Protein AF-A0A9X7FY42-F1 (afdb_monomer_lite)

pLDDT: mean 88.27, std 8.25, range [62.69, 97.75]

Organism: Bacillus thuringiensis (NCBI:txid1428)

Foldseek 3Di:
DDPDDDDDDQADFFKWKWWWFAQVPRDIFIDIDTDHPCLCVVPVVVLVVCCVPPQAPPLCQQVRDDDRDDAGADPDGGGRHTDDMWMWGADNVGDIDTDDD

Radius of gyration: 15.85 Å; chains: 1; bounding box: 30×36×48 Å

Sequence (101 aa):
MSKYSLTKRPAVEGFKVTIVADSNDADYITTINTYTKSEFEDGIIDELIDLQENHSGHYELEKFHYDHLQIPYGDMDICHTLSSIDVEYTDAEGNVWDVVF

Structure (mmCIF, N/CA/C/O backbone):
data_AF-A0A9X7FY42-F1
#
_entry.id   AF-A0A9X7FY42-F1
#
loop_
_atom_site.group_PDB
_atom_site.id
_atom_site.type_symbol
_atom_site.label_atom_id
_atom_site.label_alt_id
_atom_site.label_comp_id
_atom_site.label_asym_id
_atom_site.label_entity_id
_atom_site.label_seq_id
_atom_site.pdbx_PDB_ins_code
_atom_site.Cartn_x
_atom_site.Cartn_y
_atom_site.Cartn_z
_atom_site.occupancy
_atom_site.B_iso_or_equiv
_atom_site.auth_seq_id
_atom_site.auth_comp_id
_atom_site.auth_asym_id
_atom_site.auth_atom_id
_atom_site.pdbx_PDB_model_num
ATOM 1 N N . MET A 1 1 ? 2.600 24.833 30.964 1.00 62.69 1 MET A N 1
ATOM 2 C CA . MET A 1 1 ? 1.476 24.365 30.125 1.00 62.69 1 MET A CA 1
ATOM 3 C C . MET A 1 1 ? 2.055 23.747 28.867 1.00 62.69 1 MET A C 1
ATOM 5 O O . MET A 1 1 ? 2.953 24.348 28.287 1.00 62.69 1 MET A O 1
ATOM 9 N N . SER A 1 2 ? 1.601 22.555 28.487 1.00 71.88 2 SER A N 1
ATOM 10 C CA . SER A 1 2 ? 2.023 21.910 27.239 1.00 71.88 2 SER A CA 1
ATOM 11 C C . SER A 1 2 ? 1.426 22.652 26.041 1.00 71.88 2 SER A C 1
ATOM 13 O O . SER A 1 2 ? 0.286 23.103 26.107 1.00 71.88 2 SER A O 1
ATOM 15 N N . LYS A 1 3 ? 2.192 22.789 24.950 1.00 93.19 3 LYS A N 1
ATOM 16 C CA . LYS A 1 3 ? 1.752 23.468 23.712 1.00 93.19 3 LYS A CA 1
ATOM 17 C C . LYS A 1 3 ? 0.710 22.672 22.909 1.00 93.19 3 LYS A C 1
ATOM 19 O O . LYS A 1 3 ? 0.247 23.154 21.884 1.00 93.19 3 LYS A O 1
ATOM 24 N N . TYR A 1 4 ? 0.375 21.463 23.348 1.00 93.06 4 TYR A N 1
ATOM 25 C CA . TYR A 1 4 ? -0.565 20.567 22.690 1.00 93.06 4 TYR A CA 1
ATOM 26 C C . TYR A 1 4 ? -1.287 19.699 23.723 1.00 93.06 4 TYR A C 1
ATOM 28 O O . TYR A 1 4 ? -0.793 19.489 24.837 1.00 93.06 4 TYR A O 1
ATOM 36 N N . SER A 1 5 ? -2.445 19.182 23.325 1.00 87.94 5 SER A N 1
ATOM 37 C CA . SER A 1 5 ? -3.172 18.120 24.011 1.00 87.94 5 SER A CA 1
ATOM 38 C C . SER A 1 5 ? -3.320 16.929 23.069 1.00 87.94 5 SER A C 1
ATOM 40 O O . SER A 1 5 ? -3.463 17.087 21.859 1.00 87.94 5 SER A O 1
ATOM 42 N N . LEU A 1 6 ? -3.257 15.727 23.634 1.00 92.19 6 LEU A N 1
ATOM 43 C CA . LEU A 1 6 ? -3.500 14.490 22.904 1.00 92.19 6 LEU A CA 1
ATOM 44 C C . LEU A 1 6 ? -4.943 14.063 23.151 1.00 92.19 6 LEU A C 1
ATOM 46 O O . LEU A 1 6 ? -5.441 14.134 24.275 1.00 92.19 6 LEU A O 1
ATOM 50 N N . THR A 1 7 ? -5.624 13.621 22.104 1.00 91.12 7 THR A N 1
ATOM 51 C CA . THR A 1 7 ? -6.970 13.057 22.209 1.00 91.12 7 THR A CA 1
ATOM 52 C C . THR A 1 7 ? -6.986 11.751 21.441 1.00 91.12 7 THR A C 1
ATOM 54 O O . THR A 1 7 ? -6.596 11.717 20.274 1.00 91.12 7 THR A O 1
ATOM 57 N N . LYS A 1 8 ? -7.405 10.671 22.106 1.00 88.06 8 LYS A N 1
ATOM 58 C CA . LYS A 1 8 ? -7.526 9.360 21.469 1.00 88.06 8 LYS A CA 1
ATOM 59 C C . LYS A 1 8 ? -8.621 9.433 20.403 1.00 88.06 8 LYS A C 1
ATOM 61 O O . LYS A 1 8 ? -9.726 9.888 20.694 1.00 88.06 8 LYS A O 1
ATOM 66 N N . ARG A 1 9 ? -8.308 8.996 19.185 1.00 84.56 9 ARG A N 1
ATOM 67 C CA . ARG A 1 9 ? -9.292 8.783 18.117 1.00 84.56 9 ARG A CA 1
ATOM 68 C C . ARG A 1 9 ? -9.665 7.299 18.055 1.00 84.56 9 ARG A C 1
ATOM 70 O O . ARG A 1 9 ? -8.843 6.473 18.461 1.00 84.56 9 ARG A O 1
ATOM 77 N N . PRO A 1 10 ? -10.889 6.959 17.618 1.00 82.19 10 PRO A N 1
ATOM 78 C CA . PRO A 1 10 ? -11.212 5.577 17.290 1.00 82.19 10 PRO A CA 1
ATOM 79 C C . PRO A 1 10 ? -10.275 5.086 16.184 1.00 82.19 10 PRO A C 1
ATOM 81 O O . PRO A 1 10 ? -9.870 5.874 15.324 1.00 82.19 10 PRO A O 1
ATOM 84 N N . ALA A 1 11 ? -9.921 3.806 16.242 1.00 84.94 11 ALA A N 1
ATOM 85 C CA . ALA A 1 11 ? -9.205 3.163 15.156 1.00 84.94 11 ALA A CA 1
ATOM 86 C C . ALA A 1 11 ? -10.089 3.126 13.906 1.00 84.94 11 ALA A C 1
ATOM 88 O O . ALA A 1 11 ? -11.317 3.058 14.005 1.00 84.94 11 ALA A O 1
ATOM 89 N N . VAL A 1 12 ? -9.452 3.214 12.745 1.00 87.25 12 VAL A N 1
ATOM 90 C CA . VAL A 1 12 ? -10.111 3.046 11.453 1.00 87.25 12 VAL A CA 1
ATOM 91 C C . VAL A 1 12 ? -9.655 1.698 10.932 1.00 87.25 12 VAL A C 1
ATOM 93 O O . VAL A 1 12 ? -8.468 1.525 10.677 1.00 87.25 12 VAL A O 1
ATOM 96 N N . GLU A 1 13 ? -10.586 0.752 10.841 1.00 94.50 13 GLU A N 1
ATOM 97 C CA . GLU A 1 13 ? -10.300 -0.562 10.276 1.00 94.50 13 GLU A CA 1
ATOM 98 C C . GLU A 1 13 ? -9.974 -0.423 8.786 1.00 94.50 13 GLU A C 1
ATOM 100 O O . GLU A 1 13 ? -10.688 0.277 8.061 1.00 94.50 13 GLU A O 1
ATOM 105 N N . GLY A 1 14 ? -8.907 -1.076 8.331 1.00 96.25 14 GLY A N 1
ATOM 106 C CA . GLY A 1 14 ? -8.515 -1.043 6.926 1.00 96.25 14 GLY A CA 1
ATOM 107 C C . GLY A 1 14 ? -7.036 -1.306 6.686 1.00 96.25 14 GLY A C 1
ATOM 108 O O . GLY A 1 14 ? -6.244 -1.444 7.619 1.00 96.25 14 GLY A O 1
ATOM 109 N N . PHE A 1 15 ? -6.688 -1.371 5.407 1.00 97.31 15 PHE A N 1
ATOM 110 C CA . PHE A 1 15 ? -5.342 -1.596 4.904 1.00 97.31 15 PHE A CA 1
ATOM 111 C C . PHE A 1 15 ? -4.728 -0.266 4.491 1.00 97.31 15 PHE A C 1
ATOM 113 O O . PHE A 1 15 ? -5.185 0.357 3.534 1.00 97.31 15 PHE A O 1
ATOM 120 N N . LYS A 1 16 ? -3.700 0.186 5.205 1.00 96.75 16 LYS A N 1
ATOM 121 C CA . LYS A 1 16 ? -2.883 1.329 4.811 1.00 96.75 16 LYS A CA 1
ATOM 122 C C . LYS A 1 16 ? -1.750 0.823 3.930 1.00 96.75 16 LYS A C 1
ATOM 124 O O . LYS A 1 16 ? -0.870 0.117 4.406 1.00 96.75 16 LYS A O 1
ATOM 129 N N . VAL A 1 17 ? -1.765 1.213 2.665 1.00 96.88 17 VAL A N 1
ATOM 130 C CA . VAL A 1 17 ? -0.733 0.875 1.685 1.00 96.88 17 VAL A CA 1
ATOM 131 C C . VAL A 1 17 ? 0.121 2.111 1.454 1.00 96.88 17 VAL A C 1
ATOM 133 O O . VAL A 1 17 ? -0.394 3.170 1.088 1.00 96.88 17 VAL A O 1
ATOM 136 N N . THR A 1 18 ? 1.422 1.967 1.670 1.00 96.62 18 THR A N 1
ATOM 137 C CA . THR A 1 18 ? 2.430 2.996 1.430 1.00 96.62 18 THR A CA 1
ATOM 138 C C . THR A 1 18 ? 3.353 2.528 0.317 1.00 96.62 18 THR A C 1
ATOM 140 O O . THR A 1 18 ? 4.032 1.514 0.452 1.00 96.62 18 THR A O 1
ATOM 143 N N . ILE A 1 19 ? 3.407 3.284 -0.775 1.00 94.25 19 ILE A N 1
ATOM 144 C CA . ILE A 1 19 ? 4.303 3.014 -1.902 1.00 94.25 19 ILE A CA 1
ATOM 145 C C . ILE A 1 19 ? 5.274 4.173 -2.019 1.00 94.25 19 ILE A C 1
ATOM 147 O O . ILE A 1 19 ? 4.855 5.328 -2.094 1.00 94.25 19 ILE A O 1
ATOM 151 N N . VAL A 1 20 ? 6.565 3.856 -2.050 1.00 93.38 20 VAL A N 1
ATOM 152 C CA . VAL A 1 20 ? 7.640 4.818 -2.297 1.00 93.38 20 VAL A CA 1
ATOM 153 C C . VAL A 1 20 ? 8.291 4.471 -3.624 1.00 93.38 20 VAL A C 1
ATOM 155 O O . VAL A 1 20 ? 8.685 3.322 -3.840 1.00 93.38 20 VAL A O 1
ATOM 158 N N . ALA A 1 21 ? 8.433 5.461 -4.496 1.00 92.00 21 ALA A N 1
ATOM 159 C CA . ALA A 1 21 ? 9.084 5.306 -5.788 1.00 92.00 21 ALA A CA 1
ATOM 160 C C . ALA A 1 21 ? 10.003 6.493 -6.099 1.00 92.00 21 ALA A C 1
ATOM 162 O O . ALA A 1 21 ? 9.813 7.582 -5.570 1.00 92.00 21 ALA A O 1
ATOM 163 N N . ASP A 1 22 ? 11.008 6.259 -6.936 1.00 89.31 22 ASP A N 1
ATOM 164 C CA . ASP A 1 22 ? 12.005 7.233 -7.386 1.00 89.31 22 ASP A CA 1
ATOM 165 C C . ASP A 1 22 ? 11.629 7.777 -8.773 1.00 89.31 22 ASP A C 1
ATOM 167 O O . ASP A 1 22 ? 11.327 7.011 -9.698 1.00 89.31 22 ASP A O 1
ATOM 171 N N . SER A 1 23 ? 11.675 9.102 -8.920 1.00 86.50 23 SER A N 1
ATOM 172 C CA . SER A 1 23 ? 11.469 9.821 -10.179 1.00 86.50 23 SER A CA 1
ATOM 173 C C . SER A 1 23 ? 12.693 9.801 -11.119 1.00 86.50 23 SER A C 1
ATOM 175 O O . SER A 1 23 ? 12.714 10.543 -12.100 1.00 86.50 23 SER A O 1
ATOM 177 N N . ASN A 1 24 ? 13.666 8.906 -10.884 1.00 84.00 24 ASN A N 1
ATOM 178 C CA . ASN A 1 24 ? 14.886 8.661 -11.681 1.00 84.00 24 ASN A CA 1
ATOM 179 C C . ASN A 1 24 ? 15.982 9.736 -11.558 1.00 84.00 24 ASN A C 1
ATOM 181 O O . ASN A 1 24 ? 16.952 9.763 -12.317 1.00 84.00 24 ASN A O 1
ATOM 185 N N . ASP A 1 25 ? 15.863 10.602 -10.566 1.00 84.50 25 ASP A N 1
ATOM 186 C CA . ASP A 1 25 ? 16.836 11.630 -10.198 1.00 84.50 25 ASP A CA 1
ATOM 187 C C . ASP A 1 25 ? 17.145 11.622 -8.692 1.00 84.50 25 ASP A C 1
ATOM 189 O O . ASP A 1 25 ? 17.807 12.532 -8.188 1.00 84.50 25 ASP A O 1
ATOM 193 N N . ALA A 1 26 ? 16.752 10.540 -8.007 1.00 83.56 26 ALA A N 1
ATOM 194 C CA . ALA A 1 26 ? 16.789 10.373 -6.561 1.00 83.56 26 ALA A CA 1
ATOM 195 C C . ALA A 1 26 ? 15.799 11.267 -5.793 1.00 83.56 26 ALA A C 1
ATOM 197 O O . ALA A 1 26 ? 15.932 11.396 -4.569 1.00 83.56 26 ALA A O 1
ATOM 198 N N . ASP A 1 27 ? 14.785 11.816 -6.472 1.00 88.31 27 ASP A N 1
ATOM 199 C CA . ASP A 1 27 ? 13.606 12.375 -5.821 1.00 88.31 27 ASP A CA 1
ATOM 200 C C . ASP A 1 27 ? 12.565 11.270 -5.577 1.00 88.31 27 ASP A C 1
ATOM 202 O O . ASP A 1 27 ? 11.990 10.679 -6.495 1.00 88.31 27 ASP A O 1
ATOM 206 N N . TYR A 1 28 ? 12.324 10.983 -4.295 1.00 90.50 28 TYR A N 1
ATOM 207 C CA . TYR A 1 28 ? 11.417 9.924 -3.853 1.00 90.50 28 TYR A CA 1
ATOM 208 C C . TYR A 1 28 ? 10.025 10.477 -3.557 1.00 90.50 28 TYR A C 1
ATOM 210 O O . TYR A 1 28 ? 9.864 11.411 -2.767 1.00 90.50 28 TYR A O 1
ATOM 218 N N . ILE A 1 29 ? 9.011 9.844 -4.137 1.00 91.69 29 ILE A N 1
ATOM 219 C CA . ILE A 1 29 ? 7.604 10.206 -3.994 1.00 91.69 29 ILE A CA 1
ATOM 220 C C . ILE A 1 29 ? 6.873 9.088 -3.266 1.00 91.69 29 ILE A C 1
ATOM 222 O O . ILE A 1 29 ? 7.011 7.907 -3.593 1.00 91.69 29 ILE A O 1
ATOM 226 N N . THR A 1 30 ? 6.069 9.480 -2.280 1.00 93.44 30 THR A N 1
ATOM 227 C CA . THR A 1 30 ? 5.306 8.560 -1.440 1.00 93.44 30 THR A CA 1
ATOM 228 C C . THR A 1 30 ? 3.815 8.731 -1.686 1.00 93.44 30 THR A C 1
A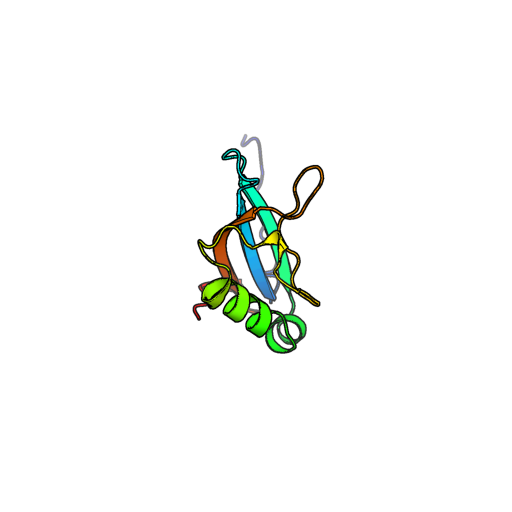TOM 230 O O . THR A 1 30 ? 3.283 9.831 -1.541 1.00 93.44 30 THR A O 1
ATOM 233 N N . THR A 1 31 ? 3.128 7.628 -1.972 1.00 94.19 31 THR A N 1
ATOM 234 C CA . THR A 1 31 ? 1.662 7.554 -1.948 1.00 94.19 31 THR A CA 1
ATOM 235 C C . THR A 1 31 ? 1.229 6.744 -0.736 1.00 94.19 31 THR A C 1
ATOM 237 O O . THR A 1 31 ? 1.788 5.682 -0.473 1.00 94.19 31 THR A O 1
ATOM 240 N N . ILE A 1 32 ? 0.252 7.258 0.015 1.00 95.25 32 ILE A N 1
ATOM 241 C CA . ILE A 1 32 ? -0.342 6.576 1.169 1.00 95.25 32 ILE A CA 1
ATOM 242 C C . ILE A 1 32 ? -1.845 6.548 0.959 1.00 95.25 32 ILE A C 1
ATOM 244 O O . ILE A 1 32 ? -2.486 7.597 1.010 1.00 95.25 32 ILE A O 1
ATOM 248 N N . ASN A 1 33 ? -2.394 5.352 0.785 1.00 95.31 33 ASN A N 1
ATOM 249 C CA . ASN A 1 33 ? -3.828 5.141 0.646 1.00 95.31 33 ASN A CA 1
ATOM 250 C C . ASN A 1 33 ? -4.337 4.166 1.699 1.00 95.31 33 ASN A C 1
ATOM 252 O O . ASN A 1 33 ? -3.596 3.334 2.216 1.00 95.31 33 ASN A O 1
ATOM 256 N N . THR A 1 34 ? -5.614 4.298 2.044 1.00 94.94 34 THR A N 1
ATOM 257 C CA . THR A 1 34 ? -6.294 3.381 2.958 1.00 94.94 34 THR A CA 1
ATOM 258 C C . THR A 1 34 ? -7.451 2.727 2.230 1.00 94.94 34 THR A C 1
ATOM 260 O O . THR A 1 34 ? -8.296 3.431 1.682 1.00 94.94 34 THR A O 1
ATOM 263 N N . TYR A 1 35 ? -7.487 1.401 2.263 1.00 95.69 35 TYR A N 1
ATOM 264 C CA . TYR A 1 35 ? -8.500 0.581 1.618 1.00 95.69 35 TYR A CA 1
ATOM 265 C C . TYR A 1 35 ? -9.308 -0.176 2.664 1.00 95.69 35 TYR A C 1
ATOM 267 O O . TYR A 1 35 ? -8.789 -0.606 3.700 1.00 95.69 35 TYR A O 1
ATOM 275 N N . THR A 1 36 ? -10.592 -0.363 2.393 1.00 95.75 36 THR A N 1
ATOM 276 C CA . THR A 1 36 ? -11.394 -1.341 3.125 1.00 95.75 36 THR A CA 1
ATOM 277 C C . THR A 1 36 ? -10.911 -2.755 2.811 1.00 95.75 36 THR A C 1
ATOM 279 O O . THR A 1 36 ? -10.222 -2.994 1.821 1.00 95.75 36 THR A O 1
ATOM 282 N N . LYS A 1 37 ? -11.313 -3.725 3.635 1.00 94.50 37 LYS A N 1
ATOM 283 C CA . LYS A 1 37 ? -11.000 -5.132 3.379 1.00 94.50 37 LYS A CA 1
ATOM 284 C C . LYS A 1 37 ? -11.500 -5.620 2.014 1.00 94.50 37 LYS A C 1
ATOM 286 O O . LYS A 1 37 ? -10.759 -6.317 1.338 1.00 94.50 37 LYS A O 1
ATOM 291 N N . SER A 1 38 ? -12.712 -5.225 1.608 1.00 95.38 38 SER A N 1
ATOM 292 C CA . SER A 1 38 ? -13.264 -5.608 0.298 1.00 95.38 38 SER A CA 1
ATOM 293 C C . SER A 1 38 ? -12.403 -5.061 -0.831 1.00 95.38 38 SER A C 1
ATOM 295 O O . SER A 1 38 ? -11.922 -5.831 -1.640 1.00 95.38 38 SER A O 1
ATOM 297 N N . GLU A 1 39 ? -12.120 -3.754 -0.837 1.00 95.69 39 GLU A N 1
ATOM 298 C CA . GLU A 1 39 ? -11.267 -3.144 -1.870 1.00 95.69 39 GLU A CA 1
ATOM 299 C C . GLU A 1 39 ? -9.875 -3.783 -1.910 1.00 95.69 39 GLU A C 1
ATOM 301 O O . GLU A 1 39 ? -9.317 -3.982 -2.987 1.00 95.69 39 GLU A O 1
ATOM 306 N N . PHE A 1 40 ? -9.328 -4.123 -0.737 1.00 95.88 40 PHE A N 1
ATOM 307 C CA . PHE A 1 40 ? -8.024 -4.760 -0.647 1.00 95.88 40 PHE A CA 1
ATOM 308 C C . PHE A 1 40 ? -8.013 -6.154 -1.293 1.00 95.88 40 PHE A C 1
ATOM 310 O O . PHE A 1 40 ? -7.147 -6.449 -2.115 1.00 95.88 40 PHE A O 1
ATOM 317 N N . GLU A 1 41 ? -8.993 -6.990 -0.940 1.00 94.31 41 GLU A N 1
ATOM 318 C CA . GLU A 1 41 ? -9.124 -8.372 -1.418 1.00 94.31 41 GLU A CA 1
ATOM 319 C C . GLU A 1 41 ? -9.662 -8.473 -2.858 1.00 94.31 41 GLU A C 1
ATOM 321 O O . GLU A 1 41 ? -9.384 -9.461 -3.528 1.00 94.31 41 GLU A O 1
ATOM 326 N N . ASP A 1 42 ? -10.403 -7.470 -3.345 1.00 93.88 42 ASP A N 1
ATOM 327 C CA . ASP A 1 42 ? -11.039 -7.485 -4.672 1.00 93.88 42 ASP A CA 1
ATOM 328 C C . ASP A 1 42 ? -10.074 -7.129 -5.822 1.00 93.88 42 ASP A C 1
ATOM 330 O O . ASP A 1 42 ? -10.424 -7.337 -6.984 1.00 93.88 42 ASP A O 1
ATOM 334 N N . GLY A 1 43 ? -8.874 -6.605 -5.535 1.00 90.31 43 GLY A N 1
ATOM 335 C CA . GLY A 1 43 ? -7.880 -6.349 -6.588 1.00 90.31 43 GLY A CA 1
ATOM 336 C C . GLY A 1 43 ? -6.586 -5.652 -6.163 1.00 90.31 43 GLY A C 1
ATOM 337 O O . GLY A 1 43 ? -5.558 -5.842 -6.807 1.00 90.31 43 GLY A O 1
ATOM 338 N N . ILE A 1 44 ? -6.583 -4.891 -5.061 1.00 95.00 44 ILE A N 1
ATOM 339 C CA . ILE A 1 44 ? -5.367 -4.186 -4.611 1.00 95.00 44 ILE A CA 1
ATOM 340 C C . ILE A 1 44 ? -4.248 -5.168 -4.248 1.00 95.00 44 ILE A C 1
ATOM 342 O O . ILE A 1 44 ? -3.095 -4.909 -4.579 1.00 95.00 44 ILE A O 1
ATOM 346 N N . IL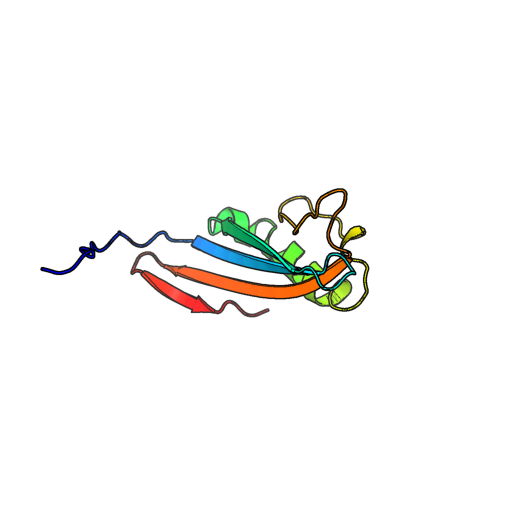E A 1 45 ? -4.560 -6.279 -3.569 1.00 95.75 45 ILE A N 1
ATOM 347 C CA . ILE A 1 45 ? -3.539 -7.261 -3.178 1.00 95.75 45 ILE A CA 1
ATOM 348 C C . ILE A 1 45 ? -2.848 -7.887 -4.395 1.00 95.75 45 ILE A C 1
ATOM 350 O O . ILE A 1 45 ? -1.627 -8.024 -4.388 1.00 95.75 45 ILE A O 1
ATOM 354 N N . ASP A 1 46 ? -3.599 -8.200 -5.449 1.00 93.81 46 ASP A N 1
ATOM 355 C CA . ASP A 1 46 ? -3.050 -8.808 -6.662 1.00 93.81 46 ASP A CA 1
ATOM 356 C C . ASP A 1 46 ? -2.132 -7.823 -7.399 1.00 93.81 46 ASP A C 1
ATOM 358 O O . ASP A 1 46 ? -1.027 -8.187 -7.801 1.00 93.81 46 ASP A O 1
ATOM 362 N N . GLU A 1 47 ? -2.541 -6.554 -7.501 1.00 93.81 47 GLU A N 1
ATOM 363 C CA . GLU A 1 47 ? -1.711 -5.491 -8.078 1.00 93.81 47 GLU A CA 1
ATOM 364 C C . GLU A 1 47 ? -0.444 -5.228 -7.250 1.00 93.81 47 GLU A C 1
ATOM 366 O O . GLU A 1 47 ? 0.622 -4.995 -7.814 1.00 93.81 47 GLU A O 1
ATOM 371 N N . LEU A 1 48 ? -0.515 -5.302 -5.917 1.00 93.56 48 LEU A N 1
ATOM 372 C CA . LEU A 1 48 ? 0.663 -5.155 -5.057 1.00 93.56 48 LEU A CA 1
ATOM 373 C C . LEU A 1 48 ? 1.653 -6.313 -5.208 1.00 93.56 48 LEU A C 1
ATOM 375 O O . LEU A 1 48 ? 2.863 -6.073 -5.215 1.00 93.56 48 LEU A O 1
ATOM 379 N N . ILE A 1 49 ? 1.155 -7.546 -5.339 1.00 92.06 49 ILE A N 1
ATOM 380 C CA . ILE A 1 49 ? 1.990 -8.726 -5.593 1.00 92.06 49 ILE A CA 1
ATOM 381 C C . ILE A 1 49 ? 2.680 -8.586 -6.954 1.00 92.06 49 ILE A C 1
ATOM 383 O O . ILE A 1 49 ? 3.901 -8.718 -7.024 1.00 92.06 49 ILE A O 1
ATOM 387 N N . ASP A 1 50 ? 1.940 -8.244 -8.014 1.00 89.19 50 ASP A N 1
ATOM 388 C CA . ASP A 1 50 ? 2.514 -8.033 -9.351 1.00 89.19 50 ASP A CA 1
ATOM 389 C C . ASP A 1 50 ? 3.575 -6.924 -9.343 1.00 89.19 50 ASP A C 1
ATOM 391 O O . ASP A 1 50 ? 4.677 -7.080 -9.876 1.00 89.19 50 ASP A O 1
ATOM 395 N N . LEU A 1 51 ? 3.286 -5.824 -8.646 1.00 88.62 51 LEU A N 1
ATOM 396 C CA . LEU A 1 51 ? 4.210 -4.711 -8.496 1.00 88.62 51 LEU A CA 1
ATOM 397 C C . LEU A 1 51 ? 5.516 -5.128 -7.797 1.00 88.62 51 LEU A C 1
ATOM 399 O O . LEU A 1 51 ? 6.605 -4.742 -8.233 1.00 88.62 51 LEU A O 1
ATOM 403 N N . GLN A 1 52 ? 5.426 -5.930 -6.734 1.00 87.69 52 GLN A N 1
ATOM 404 C CA . GLN A 1 52 ? 6.582 -6.432 -5.991 1.00 87.69 52 GLN A CA 1
ATOM 405 C C . GLN A 1 52 ? 7.389 -7.464 -6.787 1.00 87.69 52 GLN A C 1
ATOM 407 O O . GLN A 1 52 ? 8.620 -7.409 -6.776 1.00 87.69 52 GLN A O 1
ATOM 412 N N . GLU A 1 53 ? 6.729 -8.394 -7.475 1.00 87.25 53 GLU A N 1
ATOM 413 C CA . GLU A 1 53 ? 7.396 -9.499 -8.169 1.00 87.25 53 GLU A CA 1
ATOM 414 C C . GLU A 1 53 ? 7.966 -9.093 -9.532 1.00 87.25 53 GLU A C 1
ATOM 416 O O . GLU A 1 53 ? 9.061 -9.533 -9.887 1.00 87.25 53 GLU A O 1
ATOM 421 N N . ASN A 1 54 ? 7.255 -8.245 -10.281 1.00 82.00 54 ASN A N 1
ATOM 422 C CA . ASN A 1 54 ? 7.564 -7.976 -11.687 1.00 82.00 54 ASN A CA 1
ATOM 423 C C . ASN A 1 54 ? 8.102 -6.564 -11.948 1.00 82.00 54 ASN A C 1
ATOM 425 O O . ASN A 1 54 ? 8.799 -6.356 -12.941 1.00 82.00 54 ASN A O 1
ATOM 429 N N . HIS A 1 55 ? 7.842 -5.601 -11.058 1.00 77.62 55 HIS A N 1
ATOM 430 C CA . HIS A 1 55 ? 8.208 -4.194 -11.271 1.00 77.62 55 HIS A CA 1
ATOM 431 C C . HIS A 1 55 ? 9.187 -3.632 -10.226 1.00 77.62 55 HIS A C 1
ATOM 433 O O . HIS A 1 55 ? 9.674 -2.503 -10.376 1.00 77.62 55 HIS A O 1
ATOM 439 N N . SER A 1 56 ? 9.558 -4.410 -9.203 1.00 71.06 56 SER A N 1
ATOM 440 C CA . SER A 1 56 ? 10.590 -4.003 -8.247 1.00 71.06 56 SER A CA 1
ATOM 441 C C . SER A 1 56 ? 11.985 -4.030 -8.893 1.00 71.06 56 SER A C 1
ATOM 443 O O . SER A 1 56 ? 12.425 -5.023 -9.464 1.00 71.06 56 SER A O 1
ATOM 445 N N . GLY A 1 57 ? 12.700 -2.900 -8.859 1.00 66.56 57 GLY A N 1
ATOM 446 C CA . GLY A 1 57 ? 14.095 -2.818 -9.320 1.00 66.56 57 GLY A CA 1
ATOM 447 C C . GLY A 1 57 ? 14.337 -2.773 -10.838 1.00 66.56 57 GLY A C 1
ATOM 448 O O . GLY A 1 57 ? 15.498 -2.750 -11.250 1.00 66.56 57 GLY A O 1
ATOM 449 N N . HIS A 1 58 ? 13.293 -2.719 -11.673 1.00 65.88 58 HIS A N 1
ATOM 450 C CA . HIS A 1 58 ? 13.432 -2.782 -13.135 1.00 65.88 58 HIS A CA 1
ATOM 451 C C . HIS A 1 58 ? 13.322 -1.440 -13.886 1.00 65.88 58 HIS A C 1
ATOM 453 O O . HIS A 1 58 ? 13.406 -1.459 -15.106 1.00 65.88 58 HIS A O 1
ATOM 459 N N . TYR A 1 59 ? 13.213 -0.282 -13.213 1.00 64.19 59 TYR A N 1
ATOM 460 C CA . TYR A 1 59 ? 12.980 1.035 -13.859 1.00 64.19 59 TYR A CA 1
ATOM 461 C C . TYR A 1 59 ? 11.759 1.043 -14.807 1.00 64.19 59 TYR A C 1
ATOM 463 O O . TYR A 1 59 ? 11.736 1.741 -15.818 1.00 64.19 59 TYR A O 1
ATOM 471 N N . GLU A 1 60 ? 10.757 0.214 -14.517 1.00 72.25 60 GLU A N 1
ATOM 472 C CA . GLU A 1 60 ? 9.601 -0.026 -15.386 1.00 72.25 60 GLU A CA 1
ATOM 473 C C . GLU A 1 60 ? 8.278 0.191 -14.650 1.00 72.25 60 GLU A C 1
ATOM 475 O O . GLU A 1 60 ? 7.241 -0.329 -15.060 1.00 72.25 60 GLU A O 1
ATOM 480 N N . LEU A 1 61 ? 8.292 0.964 -13.562 1.00 82.50 61 LEU A N 1
ATOM 481 C CA . LEU A 1 61 ? 7.070 1.295 -12.834 1.00 82.50 61 LEU A CA 1
ATOM 482 C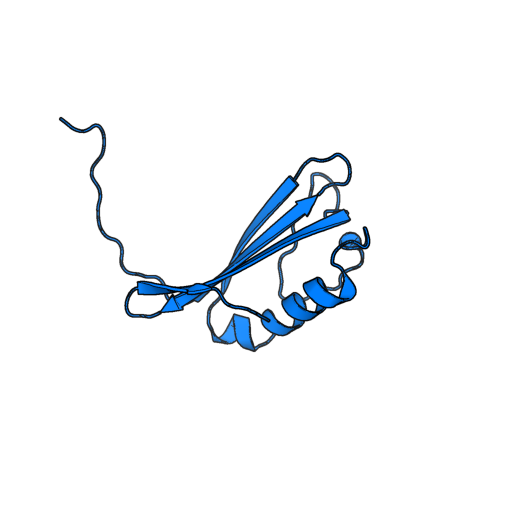 C . LEU A 1 61 ? 6.102 2.111 -13.712 1.00 82.50 61 LEU A C 1
ATOM 484 O O . LEU A 1 61 ? 4.898 1.897 -13.657 1.00 82.50 61 LEU A O 1
ATOM 488 N N . GLU A 1 62 ? 6.624 2.930 -14.627 1.00 77.88 62 GLU A N 1
ATOM 489 C CA . GLU A 1 62 ? 5.856 3.612 -15.684 1.00 77.88 62 GLU A CA 1
ATOM 490 C C . GLU A 1 62 ? 5.091 2.661 -16.630 1.00 77.88 62 GLU A C 1
ATOM 492 O O . GLU A 1 62 ? 4.157 3.077 -17.313 1.00 77.88 62 GLU A O 1
ATOM 497 N N . LYS A 1 63 ? 5.485 1.382 -16.695 1.00 79.88 63 LYS A N 1
ATOM 498 C CA . LYS A 1 63 ? 4.846 0.354 -17.533 1.00 79.88 63 LYS A CA 1
ATOM 499 C C . LYS A 1 63 ? 3.843 -0.499 -16.763 1.00 79.88 63 LYS A C 1
ATOM 501 O O . LYS A 1 63 ? 3.185 -1.337 -17.379 1.00 79.88 63 LYS A O 1
ATOM 506 N N . PHE A 1 64 ? 3.764 -0.329 -15.446 1.00 82.38 64 PHE A N 1
ATOM 507 C CA . P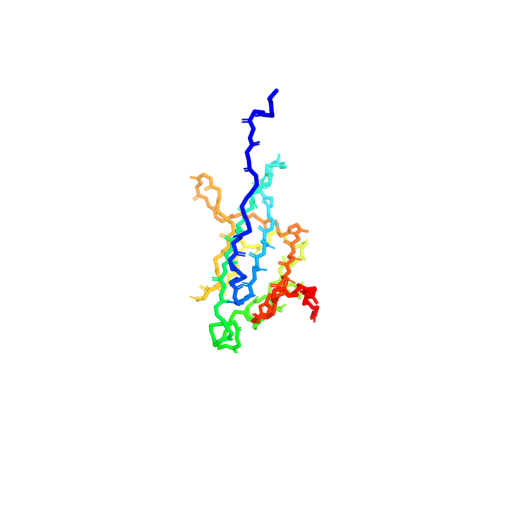HE A 1 64 ? 2.832 -1.069 -14.614 1.00 82.38 64 PHE A CA 1
ATOM 508 C C . PHE A 1 64 ? 1.401 -0.672 -14.977 1.00 82.38 64 PHE A C 1
ATOM 510 O O . PHE A 1 64 ? 1.055 0.511 -15.007 1.00 82.38 64 PHE A O 1
ATOM 517 N N . HIS A 1 65 ? 0.576 -1.666 -15.291 1.00 78.62 65 HIS A N 1
ATOM 518 C CA . HIS A 1 65 ? -0.838 -1.448 -15.548 1.00 78.62 65 HIS A CA 1
ATOM 519 C C . HIS A 1 65 ? -1.599 -1.615 -14.238 1.00 78.62 65 HIS A C 1
ATOM 521 O O . HIS A 1 65 ? -1.570 -2.690 -13.652 1.00 78.62 65 HIS A O 1
ATOM 527 N N . TYR A 1 66 ? -2.265 -0.554 -13.799 1.00 80.25 66 TYR A N 1
ATOM 528 C CA . TYR A 1 66 ? -3.042 -0.540 -12.569 1.00 80.25 66 TYR A CA 1
ATOM 529 C C . TYR A 1 66 ? -4.464 -0.069 -12.849 1.00 80.25 66 TYR A C 1
ATOM 531 O O . TYR A 1 66 ? -4.668 0.941 -13.530 1.00 80.25 66 TYR A O 1
ATOM 539 N N . ASP A 1 67 ? -5.433 -0.787 -12.292 1.00 82.00 67 ASP A N 1
ATOM 540 C CA . ASP A 1 67 ? -6.852 -0.439 -12.328 1.00 82.00 67 ASP A CA 1
ATOM 541 C C . ASP A 1 67 ? -7.328 0.067 -10.959 1.00 82.00 67 ASP A C 1
ATOM 543 O O . ASP A 1 67 ? -8.210 0.930 -10.878 1.00 82.00 67 ASP A O 1
ATOM 547 N N . HIS A 1 68 ? -6.728 -0.438 -9.877 1.00 84.06 68 HIS A N 1
ATOM 548 C CA . HIS A 1 68 ? -7.168 -0.188 -8.506 1.00 84.06 68 HIS A CA 1
ATOM 549 C C . HIS A 1 68 ? -6.135 0.573 -7.670 1.00 84.06 68 HIS A C 1
ATOM 551 O O . HIS A 1 68 ? -6.497 1.441 -6.868 1.00 84.06 68 HIS A O 1
ATOM 557 N N . LEU A 1 69 ? -4.853 0.260 -7.840 1.00 87.44 69 LEU A N 1
ATOM 558 C CA . LEU A 1 69 ? -3.761 0.776 -7.036 1.00 87.44 69 LEU A CA 1
ATOM 559 C C . LEU A 1 69 ? -3.298 2.132 -7.555 1.00 87.44 69 LEU A C 1
ATOM 561 O O . LEU A 1 69 ? -2.977 2.315 -8.724 1.00 87.44 69 LEU A O 1
ATOM 565 N N . GLN A 1 70 ? -3.194 3.103 -6.655 1.00 84.25 70 GLN A N 1
ATOM 566 C CA . GLN A 1 70 ? -2.594 4.383 -6.998 1.00 84.25 70 GLN A CA 1
ATOM 567 C C . GLN A 1 70 ? -1.075 4.321 -6.824 1.00 84.25 70 GLN A C 1
ATOM 569 O O . GLN A 1 70 ? -0.570 4.171 -5.709 1.00 84.25 70 GLN A O 1
ATOM 574 N N . ILE A 1 71 ? -0.355 4.493 -7.927 1.00 86.31 71 ILE A N 1
ATOM 575 C CA . ILE A 1 71 ? 1.107 4.528 -7.956 1.00 86.31 71 ILE A CA 1
ATOM 576 C C . ILE A 1 71 ? 1.615 5.968 -7.784 1.00 86.31 71 ILE A C 1
ATOM 578 O O . ILE A 1 71 ? 0.960 6.904 -8.256 1.00 86.31 71 ILE A O 1
ATOM 582 N N . PRO A 1 72 ? 2.769 6.180 -7.117 1.00 86.50 72 PRO A N 1
ATOM 583 C CA . PRO A 1 72 ? 3.403 7.491 -7.061 1.00 86.50 72 PRO A CA 1
ATOM 584 C C . PRO A 1 72 ? 3.636 8.098 -8.450 1.00 86.50 72 PRO A C 1
ATOM 586 O O . PRO A 1 72 ? 4.152 7.448 -9.361 1.00 86.50 72 PRO A O 1
ATOM 589 N N . TYR A 1 73 ? 3.266 9.370 -8.577 1.00 84.25 73 TYR A N 1
ATOM 590 C CA . TYR A 1 73 ? 3.358 10.153 -9.804 1.00 84.25 73 TYR A CA 1
ATOM 591 C C . TYR A 1 73 ? 4.171 11.420 -9.517 1.00 84.25 73 TYR A C 1
ATOM 593 O O . TYR A 1 73 ? 3.932 12.088 -8.507 1.00 84.25 73 TYR A O 1
ATOM 601 N N . GLY A 1 74 ? 5.142 11.720 -10.377 1.00 77.69 74 GLY A N 1
ATOM 602 C CA . GLY A 1 74 ? 5.962 12.928 -10.320 1.00 77.69 74 GLY A CA 1
ATOM 603 C C . GLY A 1 74 ? 5.310 14.132 -10.983 1.00 77.69 74 GLY A C 1
ATOM 604 O O . GLY A 1 74 ? 4.105 14.178 -11.210 1.00 77.69 74 GLY A O 1
ATOM 605 N N . ASP A 1 75 ? 6.116 15.137 -11.316 1.00 71.56 75 ASP A N 1
ATOM 606 C CA . ASP A 1 75 ? 5.604 16.381 -11.905 1.00 71.56 75 ASP A CA 1
ATOM 607 C C . ASP A 1 75 ? 4.996 16.188 -13.307 1.00 71.56 75 ASP A C 1
ATOM 609 O O . ASP A 1 75 ? 4.168 16.993 -13.738 1.00 71.56 75 ASP A O 1
ATOM 613 N N . MET A 1 76 ? 5.400 15.143 -14.041 1.00 71.06 76 MET A N 1
ATOM 614 C CA . MET A 1 76 ? 4.953 14.909 -15.422 1.00 71.06 76 MET A CA 1
ATOM 615 C C . MET A 1 76 ? 4.586 13.457 -15.739 1.00 71.06 76 MET A C 1
ATOM 617 O O . MET A 1 76 ? 3.755 13.245 -16.624 1.00 71.06 76 MET A O 1
ATOM 621 N N . ASP A 1 77 ? 5.144 12.477 -15.027 1.00 79.69 77 ASP A N 1
ATOM 622 C CA . ASP A 1 77 ? 4.927 11.055 -15.311 1.00 79.69 77 ASP A CA 1
ATOM 623 C C . ASP A 1 77 ? 4.921 10.194 -14.040 1.00 79.69 77 ASP A C 1
ATOM 625 O O . ASP A 1 77 ? 5.292 10.664 -12.959 1.00 79.69 77 ASP A O 1
ATOM 629 N N . ILE A 1 78 ? 4.499 8.936 -14.175 1.00 81.12 78 ILE A N 1
ATOM 630 C CA . ILE A 1 78 ? 4.646 7.907 -13.140 1.00 81.12 78 ILE A CA 1
ATOM 631 C C . ILE A 1 78 ? 6.132 7.810 -12.774 1.00 81.12 78 ILE A C 1
ATOM 633 O O . ILE A 1 78 ? 7.005 7.911 -13.637 1.00 81.12 78 ILE A O 1
ATOM 637 N N . CYS A 1 79 ? 6.437 7.611 -11.491 1.00 86.00 79 CYS A N 1
ATOM 638 C CA . CYS A 1 79 ? 7.813 7.351 -11.071 1.00 86.00 79 CYS A CA 1
ATOM 639 C C . CYS A 1 79 ? 8.406 6.141 -11.813 1.00 86.00 79 CYS A C 1
ATOM 641 O O . CYS A 1 79 ? 7.693 5.219 -12.200 1.00 86.00 79 CYS A O 1
ATOM 643 N N . HIS A 1 80 ? 9.727 6.104 -11.977 1.00 83.31 80 HIS A N 1
ATOM 644 C CA . HIS A 1 80 ? 10.373 5.079 -12.799 1.00 83.31 80 HIS A CA 1
ATOM 645 C C . HIS A 1 80 ? 10.678 3.802 -12.016 1.00 83.31 80 HIS A C 1
ATOM 647 O O . HIS A 1 80 ? 10.539 2.700 -12.549 1.00 83.31 80 HIS A O 1
ATOM 653 N N . THR A 1 81 ? 11.077 3.932 -10.748 1.00 88.44 81 THR A N 1
ATOM 654 C CA . THR A 1 81 ? 11.567 2.794 -9.960 1.00 88.44 81 THR A CA 1
ATOM 655 C C . THR A 1 81 ? 10.830 2.680 -8.646 1.00 88.44 81 THR A C 1
ATOM 657 O O . THR A 1 81 ? 10.822 3.606 -7.841 1.00 88.44 81 THR A O 1
ATOM 660 N N . LEU A 1 82 ? 10.264 1.505 -8.390 1.00 90.62 82 LEU A N 1
ATOM 661 C CA . LEU A 1 82 ? 9.733 1.167 -7.080 1.00 90.62 82 LEU A CA 1
ATOM 662 C C . LEU A 1 82 ? 10.876 1.051 -6.060 1.00 90.62 82 LEU A C 1
ATOM 664 O O . LEU A 1 82 ? 11.805 0.268 -6.255 1.00 90.62 82 LEU A O 1
ATOM 668 N N . SER A 1 83 ? 10.783 1.801 -4.962 1.00 91.00 83 SER A N 1
ATOM 669 C CA . SER A 1 83 ? 11.739 1.742 -3.852 1.00 91.00 83 SER A CA 1
ATOM 670 C C . SER A 1 83 ? 11.260 0.812 -2.741 1.00 91.00 83 SER A C 1
ATOM 672 O O . SER A 1 83 ? 12.048 0.031 -2.214 1.00 91.00 83 SER A O 1
ATOM 674 N N . SER A 1 84 ? 9.990 0.913 -2.342 1.00 92.44 84 SER A N 1
ATOM 675 C CA . SER A 1 84 ? 9.423 0.071 -1.285 1.00 92.44 84 SER A CA 1
ATOM 676 C C . SER A 1 84 ? 7.900 0.046 -1.327 1.00 92.44 84 SER A C 1
ATOM 678 O O . SER A 1 84 ? 7.271 1.053 -1.661 1.00 92.44 84 SER A O 1
ATOM 680 N N . ILE A 1 85 ? 7.336 -1.074 -0.884 1.00 94.56 85 ILE A N 1
ATOM 681 C CA . ILE A 1 85 ? 5.922 -1.234 -0.549 1.00 94.56 85 ILE A CA 1
ATOM 682 C C . ILE A 1 85 ? 5.854 -1.591 0.934 1.00 94.56 85 ILE A C 1
ATOM 684 O O . ILE A 1 85 ? 6.615 -2.435 1.403 1.00 94.56 85 ILE A O 1
ATOM 688 N N . ASP A 1 86 ? 4.956 -0.937 1.655 1.00 96.62 86 ASP A N 1
ATOM 689 C CA . ASP A 1 86 ? 4.632 -1.238 3.044 1.00 96.62 86 ASP A CA 1
ATOM 690 C C . ASP A 1 86 ? 3.112 -1.305 3.190 1.00 96.62 86 ASP A C 1
ATOM 692 O O . ASP A 1 86 ? 2.393 -0.435 2.685 1.00 96.62 86 ASP A O 1
ATOM 696 N N . VAL A 1 87 ? 2.618 -2.360 3.833 1.00 97.50 87 VAL A N 1
ATOM 697 C CA . VAL A 1 87 ? 1.185 -2.574 4.028 1.00 97.50 87 VAL A CA 1
ATOM 698 C C . VAL A 1 87 ? 0.922 -2.875 5.492 1.00 97.50 87 VAL A C 1
ATOM 700 O O . VAL A 1 87 ? 1.389 -3.872 6.035 1.00 97.50 87 VAL A O 1
ATOM 703 N N . GLU A 1 88 ? 0.111 -2.027 6.111 1.00 97.75 88 GLU A N 1
ATOM 704 C CA . GLU A 1 88 ? -0.367 -2.199 7.477 1.00 97.75 88 GLU A CA 1
ATOM 705 C C . GLU A 1 88 ? -1.869 -2.493 7.460 1.00 97.75 88 GLU A C 1
ATOM 707 O O . GLU A 1 88 ? -2.629 -1.813 6.772 1.00 97.75 88 GLU A O 1
ATOM 712 N N . TYR A 1 89 ? -2.332 -3.440 8.268 1.00 97.25 89 TYR A N 1
ATOM 713 C CA . TYR A 1 89 ? -3.756 -3.614 8.561 1.00 97.25 89 TYR A CA 1
ATOM 714 C C . TYR A 1 89 ? -4.058 -3.091 9.966 1.00 97.25 89 TYR A C 1
ATOM 716 O O . TYR A 1 89 ? -3.296 -3.348 10.892 1.00 97.25 89 TYR A O 1
ATOM 724 N N . THR A 1 90 ? -5.160 -2.359 10.138 1.00 97.12 90 THR A N 1
ATOM 725 C CA . THR A 1 90 ? -5.705 -1.974 11.452 1.00 97.12 90 THR A CA 1
ATOM 726 C C . THR A 1 90 ? -7.045 -2.675 11.672 1.00 97.12 90 THR A C 1
ATOM 728 O O . THR A 1 90 ? -7.887 -2.620 10.781 1.00 97.12 90 THR A O 1
ATOM 731 N N . ASP A 1 91 ? -7.267 -3.322 12.826 1.00 93.69 91 ASP A N 1
ATOM 732 C CA . ASP A 1 91 ? -8.547 -3.984 13.144 1.00 93.69 91 ASP A CA 1
ATOM 733 C C . ASP A 1 91 ? -9.511 -3.045 13.877 1.00 93.69 91 ASP A C 1
ATOM 735 O O . ASP A 1 91 ? -9.190 -1.914 14.256 1.00 93.69 91 ASP A O 1
ATOM 739 N N . ALA A 1 92 ? -10.708 -3.566 14.141 1.00 90.56 92 ALA A N 1
ATOM 740 C CA . ALA A 1 92 ? -11.729 -2.923 14.954 1.00 90.56 92 ALA A CA 1
ATOM 741 C C . ALA A 1 92 ? -11.289 -2.602 16.400 1.00 90.56 92 ALA A C 1
ATOM 743 O O . ALA A 1 92 ? -11.863 -1.712 17.033 1.00 90.56 92 ALA A O 1
ATOM 744 N N . GLU A 1 93 ? -10.297 -3.308 16.948 1.00 91.81 93 GLU A N 1
ATOM 745 C CA . GLU A 1 93 ? -9.747 -3.074 18.289 1.00 91.81 93 GLU A CA 1
ATOM 746 C C . GLU A 1 93 ? -8.640 -1.999 18.287 1.00 91.81 93 GLU A C 1
ATOM 748 O O . GLU A 1 93 ? -8.295 -1.449 19.340 1.00 91.81 93 GLU A O 1
ATOM 753 N N . GLY A 1 94 ? -8.137 -1.635 17.105 1.00 91.81 94 GLY A N 1
ATOM 754 C CA . GLY A 1 94 ? -7.049 -0.690 16.894 1.00 91.81 94 GLY A CA 1
ATOM 755 C C . GLY A 1 94 ? -5.657 -1.294 17.006 1.00 91.81 94 GLY A C 1
ATOM 756 O O . GLY A 1 94 ? -4.694 -0.545 17.189 1.00 91.81 94 GLY A O 1
ATOM 757 N N . ASN A 1 95 ? -5.544 -2.617 16.927 1.00 94.56 95 ASN A N 1
ATOM 758 C CA . ASN A 1 95 ? -4.259 -3.278 16.755 1.00 94.56 95 ASN A CA 1
ATOM 759 C C . ASN A 1 95 ? -3.787 -3.076 15.304 1.00 94.56 95 ASN A C 1
ATOM 761 O O . ASN A 1 95 ? -4.615 -2.930 14.406 1.00 94.56 95 ASN A O 1
ATOM 765 N N . VAL A 1 96 ? -2.470 -3.051 15.089 1.00 95.50 96 VAL A N 1
ATOM 766 C CA . VAL A 1 96 ? -1.850 -2.870 13.766 1.00 95.50 96 VAL A CA 1
ATOM 767 C C . VAL A 1 96 ? -0.950 -4.069 13.468 1.00 95.50 96 VAL A C 1
ATOM 769 O O . VAL A 1 96 ? -0.179 -4.465 14.347 1.00 95.50 96 VAL A O 1
ATOM 772 N N . TRP A 1 97 ? -1.032 -4.631 12.260 1.00 97.06 97 TRP A N 1
ATOM 773 C CA . TRP A 1 97 ? -0.134 -5.696 11.783 1.00 97.06 97 TRP A CA 1
ATOM 774 C C . TRP A 1 97 ? 0.507 -5.312 10.464 1.00 97.06 97 TRP A C 1
ATOM 776 O O . TRP A 1 97 ? -0.154 -4.747 9.592 1.00 97.06 97 TRP A O 1
ATOM 786 N N . ASP A 1 98 ? 1.752 -5.741 10.307 1.00 97.38 98 ASP A N 1
ATOM 787 C CA . ASP A 1 98 ? 2.427 -5.776 9.020 1.00 97.38 98 ASP A CA 1
ATOM 788 C C . ASP A 1 98 ? 1.818 -6.895 8.166 1.00 97.38 98 ASP A C 1
ATOM 790 O O . ASP A 1 98 ? 1.685 -8.045 8.607 1.00 97.38 98 ASP A O 1
ATOM 794 N N . VAL A 1 99 ? 1.436 -6.556 6.940 1.00 95.88 99 VAL A N 1
ATOM 795 C CA . VAL A 1 99 ? 0.923 -7.495 5.945 1.00 95.88 99 VAL A CA 1
ATOM 796 C C . VAL 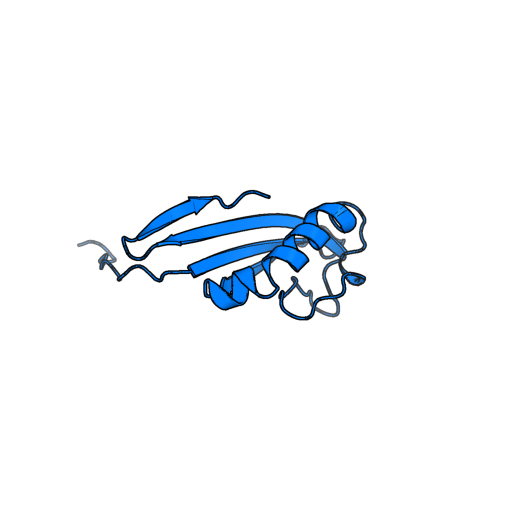A 1 99 ? 2.068 -7.845 5.004 1.00 95.88 99 VAL A C 1
ATOM 798 O O . VAL A 1 99 ? 2.669 -6.965 4.394 1.00 95.88 99 VAL A O 1
ATOM 801 N N . VAL A 1 100 ? 2.376 -9.138 4.900 1.00 92.88 100 VAL A N 1
ATOM 802 C CA . VAL A 1 100 ? 3.486 -9.660 4.091 1.00 92.88 100 VAL A CA 1
ATOM 803 C C . VAL A 1 100 ? 2.967 -10.608 3.016 1.00 92.88 100 VAL A C 1
ATOM 805 O O . VAL A 1 100 ? 2.089 -11.430 3.295 1.00 92.88 100 VAL A O 1
ATOM 808 N N . PHE A 1 101 ? 3.525 -10.495 1.813 1.00 87.44 101 PHE A N 1
ATOM 809 C CA . PHE A 1 101 ? 3.248 -11.335 0.651 1.00 87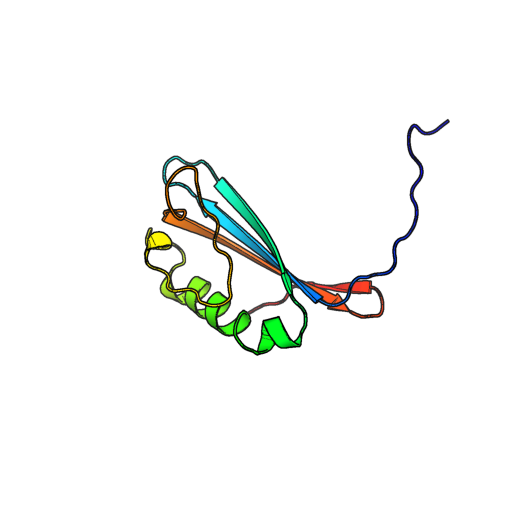.44 101 PHE A CA 1
ATOM 810 C C . PHE A 1 101 ? 4.511 -11.495 -0.202 1.00 87.44 101 PHE A C 1
ATOM 812 O O . PHE A 1 101 ? 5.357 -10.565 -0.219 1.00 87.44 101 PHE A O 1
#

Secondary structure (DSSP, 8-state):
--S----PPPP--EEEEEEEEE-SSS-EEEEEEEE-HHHIIIIIHHHHHHHHHHSBTSS-GGG---SSPPPPB-SSSB-SEEEEEEEEEE-TT--EEE---